Protein AF-A0A7G2LZV4-F1 (afdb_monomer_lite)

Secondary structure (DSSP, 8-state):
-------TT------TTTTTTGGGBSS--HHHHHHHHHHHHHHHHHHHHHHHHHHHHHHHHHHHHHHHHHTPPP-SPTTHHHHHHHHHHHTTS-----PPPPB--------

Sequence (111 aa):
GWDCWYVPQARCVHVGSVSTGMKEWRRMPRYWFDSRRRYFTKNHGRAYAALAVLARLLGGGLHHLRCLLTGRRPEDAPGFYRDLAAHALTARRSAATTKKPPRCPATEDRS

Radius of gyration: 19.4 Å; chains: 1; bounding box: 54×48×40 Å

Structure (mmCIF, N/CA/C/O backbone):
data_AF-A0A7G2LZV4-F1
#
_entry.id   AF-A0A7G2LZV4-F1
#
loop_
_atom_site.group_PDB
_atom_site.id
_atom_site.type_symbol
_atom_site.label_atom_id
_atom_site.label_alt_id
_atom_site.label_comp_id
_atom_site.label_asym_id
_atom_site.label_entity_id
_atom_site.label_seq_id
_atom_site.pdbx_PDB_ins_code
_atom_site.Cartn_x
_atom_site.Cartn_y
_atom_site.Cartn_z
_atom_site.occupancy
_atom_site.B_iso_or_equiv
_atom_site.auth_seq_id
_atom_site.auth_comp_id
_atom_site.auth_asym_id
_atom_site.auth_atom_id
_atom_site.pdbx_PDB_model_num
ATOM 1 N N . GLY A 1 1 ? -28.934 -28.788 -20.669 1.00 76.94 1 GLY A N 1
ATOM 2 C CA . GLY A 1 1 ? -28.686 -27.559 -19.887 1.00 76.94 1 GLY A CA 1
ATOM 3 C C . GLY A 1 1 ? -28.984 -27.849 -18.433 1.00 76.94 1 GLY A C 1
ATOM 4 O O . GLY A 1 1 ? -29.586 -28.881 -18.175 1.00 76.94 1 GLY A O 1
ATOM 5 N N . TRP A 1 2 ? -28.543 -26.997 -17.512 1.00 83.75 2 TRP A N 1
ATOM 6 C CA . TRP A 1 2 ? -28.837 -27.143 -16.083 1.00 83.75 2 TRP A CA 1
ATOM 7 C C . TRP A 1 2 ? -29.785 -26.035 -15.638 1.00 83.75 2 TRP A C 1
ATOM 9 O O . TRP A 1 2 ? -29.612 -24.889 -16.056 1.00 83.75 2 TRP A O 1
ATOM 19 N N . ASP A 1 3 ? -30.745 -26.385 -14.785 1.00 77.12 3 ASP A N 1
ATOM 20 C CA . ASP A 1 3 ? -31.698 -25.436 -14.217 1.00 77.12 3 ASP A CA 1
ATOM 21 C C . ASP A 1 3 ? -31.110 -24.753 -12.975 1.00 77.12 3 ASP A C 1
ATOM 23 O O . ASP A 1 3 ? -30.569 -25.406 -12.080 1.00 77.12 3 ASP A O 1
ATOM 27 N N . CYS A 1 4 ? -31.230 -23.426 -12.914 1.00 85.88 4 CYS A N 1
ATOM 28 C CA . CYS A 1 4 ? -30.839 -22.613 -11.764 1.00 85.88 4 CYS A CA 1
ATOM 29 C C . CYS A 1 4 ? -32.095 -22.120 -11.042 1.00 85.88 4 CYS A C 1
ATOM 31 O O . CYS A 1 4 ? -32.876 -21.352 -11.602 1.00 85.88 4 CYS A O 1
ATOM 33 N N . TRP A 1 5 ? -32.261 -22.520 -9.783 1.00 87.88 5 TRP A N 1
ATOM 34 C CA . TRP A 1 5 ? -33.407 -22.147 -8.955 1.00 87.88 5 TRP A CA 1
ATOM 35 C C . TRP A 1 5 ? -33.000 -21.077 -7.937 1.00 87.88 5 TRP A C 1
ATOM 37 O O . TRP A 1 5 ? -32.040 -21.257 -7.188 1.00 87.88 5 TRP A O 1
ATOM 47 N N . TYR A 1 6 ? -33.728 -19.958 -7.899 1.00 87.88 6 TYR A N 1
ATOM 48 C CA . TYR A 1 6 ? -33.530 -18.892 -6.913 1.00 87.88 6 TYR A CA 1
ATOM 49 C C . TYR A 1 6 ? -34.552 -19.024 -5.780 1.00 87.88 6 TYR A C 1
ATOM 51 O O . TYR A 1 6 ? -35.756 -18.982 -6.023 1.00 87.88 6 TYR A O 1
ATOM 59 N N . VAL A 1 7 ? -34.073 -19.166 -4.540 1.00 92.06 7 VAL A N 1
ATOM 60 C CA . VAL A 1 7 ? -34.922 -19.283 -3.346 1.00 92.06 7 VAL A CA 1
ATOM 61 C C . VAL A 1 7 ? -34.814 -17.995 -2.525 1.00 92.06 7 VAL A C 1
ATOM 63 O O . VAL A 1 7 ? -33.828 -17.808 -1.810 1.00 92.06 7 VAL A O 1
ATOM 66 N N . PRO A 1 8 ? -35.811 -17.098 -2.581 1.00 86.12 8 PRO A N 1
ATOM 67 C CA . PRO A 1 8 ? -35.755 -15.804 -1.909 1.00 86.12 8 PRO A CA 1
ATOM 68 C C . PRO A 1 8 ? -35.827 -15.903 -0.384 1.00 86.12 8 PRO A C 1
ATOM 70 O O . PRO A 1 8 ? -35.650 -14.890 0.274 1.00 86.12 8 PRO A O 1
ATOM 73 N N . GLN A 1 9 ? -36.097 -17.066 0.207 1.00 91.56 9 GLN A N 1
ATOM 74 C CA . GLN A 1 9 ? -36.031 -17.296 1.654 1.00 91.56 9 GLN A CA 1
ATOM 75 C C . GLN A 1 9 ? -34.608 -17.632 2.122 1.00 91.56 9 GLN A C 1
ATOM 77 O O . GLN A 1 9 ? -34.294 -17.457 3.298 1.00 91.56 9 GLN A O 1
ATOM 82 N N . ALA A 1 10 ? -33.725 -18.065 1.216 1.00 87.12 10 ALA A N 1
ATOM 83 C CA . ALA A 1 10 ? -32.328 -18.309 1.537 1.00 87.12 10 ALA A CA 1
ATOM 84 C C . ALA A 1 10 ? -31.611 -16.967 1.761 1.00 87.12 10 ALA A C 1
ATOM 86 O O . ALA A 1 10 ? -31.549 -16.106 0.879 1.00 87.12 10 ALA A O 1
ATOM 87 N N . ARG A 1 11 ? -31.089 -16.763 2.972 1.00 85.88 11 ARG A N 1
ATOM 88 C CA . ARG A 1 11 ? -30.313 -15.577 3.354 1.00 85.88 11 ARG A CA 1
ATOM 89 C C . ARG A 1 11 ? -28.854 -15.986 3.494 1.00 85.88 11 ARG A C 1
ATOM 91 O O . ARG A 1 11 ? -28.527 -16.826 4.324 1.00 85.88 11 ARG A O 1
ATOM 98 N N . CYS A 1 12 ? -27.980 -15.363 2.713 1.00 83.38 12 CYS A N 1
ATOM 99 C CA . CYS A 1 12 ? -26.537 -15.528 2.834 1.00 83.38 12 CYS A CA 1
ATOM 100 C C . CYS A 1 12 ? -25.933 -14.191 3.253 1.00 83.38 12 CYS A C 1
ATOM 102 O O . CYS A 1 12 ? -26.079 -13.196 2.544 1.00 83.38 12 CYS A O 1
ATOM 104 N N . VAL A 1 13 ? -25.245 -14.164 4.393 1.00 86.00 13 VAL A N 1
ATOM 105 C CA . VAL A 1 13 ? -24.472 -12.992 4.812 1.00 86.00 13 VAL A CA 1
ATOM 106 C C . VAL A 1 13 ? -23.037 -13.182 4.348 1.00 86.00 13 VAL A C 1
ATOM 108 O O . VAL A 1 13 ? -22.363 -14.134 4.740 1.00 86.00 13 VAL A O 1
ATOM 111 N N . HIS A 1 14 ? -22.549 -12.265 3.515 1.00 81.50 14 HIS A N 1
ATOM 112 C CA . HIS A 1 14 ? -21.137 -12.240 3.165 1.00 81.50 14 HIS A CA 1
ATOM 113 C C . HIS A 1 14 ? -20.339 -11.613 4.310 1.00 81.50 14 HIS A C 1
ATOM 115 O O . HIS A 1 14 ? -20.176 -10.393 4.386 1.00 81.50 14 HIS A O 1
ATOM 121 N N . VAL A 1 15 ? -19.813 -12.449 5.205 1.00 80.31 15 VAL A N 1
ATOM 122 C CA . VAL A 1 15 ? -18.861 -11.980 6.214 1.00 80.31 15 VAL A CA 1
ATOM 123 C C . VAL A 1 15 ? -17.482 -11.881 5.563 1.00 80.31 15 VAL A C 1
ATOM 125 O O . VAL A 1 15 ? -16.712 -12.840 5.510 1.00 80.31 15 VAL A O 1
ATOM 128 N N . GLY A 1 16 ? -17.174 -10.702 5.022 1.00 74.56 16 GLY A N 1
ATOM 129 C CA . GLY A 1 16 ? -15.889 -10.450 4.374 1.00 74.56 16 GLY A CA 1
ATOM 130 C C . GLY A 1 16 ? -14.709 -10.682 5.324 1.00 74.56 16 GLY A C 1
ATOM 131 O O . GLY A 1 16 ? -14.805 -10.431 6.528 1.00 74.56 16 GLY A O 1
ATOM 132 N N . SER A 1 17 ? -13.572 -11.117 4.775 1.00 72.69 17 SER A N 1
ATOM 133 C CA . SER A 1 17 ? -12.273 -11.165 5.471 1.00 72.69 17 SER A CA 1
ATOM 134 C C . SER A 1 17 ? -12.127 -12.174 6.628 1.00 72.69 17 SER A C 1
ATOM 136 O O . SER A 1 17 ? -11.090 -12.157 7.296 1.00 72.69 17 SER A O 1
ATOM 138 N N . VAL A 1 18 ? -13.100 -13.069 6.855 1.00 76.94 18 VAL A N 1
ATOM 139 C CA . VAL A 1 18 ? -13.051 -14.079 7.938 1.00 76.94 18 VAL A CA 1
ATOM 140 C C . VAL A 1 18 ? -12.004 -15.154 7.656 1.00 76.94 18 VAL A C 1
ATOM 142 O O . VAL A 1 18 ? -11.117 -15.379 8.473 1.00 76.94 18 VAL A O 1
ATOM 145 N N . SER A 1 19 ? -12.025 -15.757 6.466 1.00 73.44 19 SER A N 1
ATOM 146 C CA . SER A 1 19 ? -11.124 -16.869 6.119 1.00 73.44 19 SER A CA 1
ATOM 147 C C . SER A 1 19 ? -9.646 -16.463 6.062 1.00 73.44 19 SER A C 1
ATOM 149 O O . SER A 1 19 ? -8.759 -17.294 6.239 1.00 73.44 19 SER A O 1
ATOM 151 N N . THR A 1 20 ? -9.361 -15.178 5.828 1.00 70.19 20 THR A N 1
ATOM 152 C CA . THR A 1 20 ? -7.996 -14.625 5.810 1.00 70.19 20 THR A CA 1
ATOM 153 C C . THR A 1 20 ? -7.573 -14.035 7.160 1.00 70.19 20 THR A C 1
ATOM 155 O O . THR A 1 20 ? -6.389 -13.742 7.358 1.00 70.19 20 THR A O 1
ATOM 158 N N . GLY A 1 21 ? -8.517 -13.852 8.092 1.00 73.00 21 GLY A N 1
ATOM 159 C CA . GLY A 1 21 ? -8.309 -13.133 9.349 1.00 73.00 21 GLY A CA 1
ATOM 160 C C . GLY A 1 21 ? -7.953 -11.658 9.145 1.00 73.00 21 GLY A C 1
ATOM 161 O O . GLY A 1 21 ? -7.299 -11.069 9.998 1.00 73.00 21 GLY A O 1
ATOM 162 N N . MET A 1 22 ? -8.322 -11.058 8.005 1.00 76.19 22 MET A N 1
ATOM 163 C CA . MET A 1 22 ? -7.923 -9.688 7.640 1.00 76.19 22 MET A CA 1
ATOM 164 C C . MET A 1 22 ? -8.392 -8.640 8.646 1.00 76.19 22 MET A C 1
ATOM 166 O O . MET A 1 22 ? -7.694 -7.657 8.879 1.00 76.19 22 MET A O 1
ATOM 170 N N . LYS A 1 23 ? -9.560 -8.868 9.256 1.00 73.00 23 LYS A N 1
ATOM 171 C CA . LYS A 1 23 ? -10.142 -7.978 10.271 1.00 73.00 23 LYS A CA 1
ATOM 172 C C . LYS A 1 23 ? -9.293 -7.886 11.546 1.00 73.00 23 LYS A C 1
ATOM 174 O O . LYS A 1 23 ? -9.373 -6.894 12.254 1.00 73.00 23 LYS A O 1
ATOM 179 N N . GLU A 1 24 ? -8.457 -8.887 11.809 1.00 75.81 24 GLU A N 1
ATOM 180 C CA . GLU A 1 24 ? -7.607 -8.982 13.004 1.00 75.81 24 GLU A CA 1
ATOM 181 C C . GLU A 1 24 ? -6.210 -8.384 12.812 1.00 75.81 24 GLU A C 1
ATOM 183 O O . GLU A 1 24 ? -5.372 -8.400 13.722 1.00 75.81 24 GLU A O 1
ATOM 188 N N . TRP A 1 25 ? -5.888 -7.922 11.603 1.00 77.06 25 TRP A N 1
ATOM 189 C CA . TRP A 1 25 ? -4.539 -7.469 11.303 1.00 77.06 25 TRP A CA 1
ATOM 190 C C . TRP A 1 25 ? -4.285 -6.098 11.909 1.00 77.06 25 TRP A C 1
ATOM 192 O O . TRP A 1 25 ? -4.791 -5.078 11.452 1.00 77.06 25 TRP A O 1
ATOM 202 N N . ARG A 1 26 ? -3.392 -6.066 12.897 1.00 78.62 26 ARG A N 1
ATOM 203 C CA . ARG A 1 26 ? -2.938 -4.814 13.512 1.00 78.62 26 ARG A CA 1
ATOM 204 C C . ARG A 1 26 ? -1.964 -4.033 12.625 1.00 78.62 26 ARG A C 1
ATOM 206 O O . ARG A 1 26 ? -1.795 -2.834 12.804 1.00 78.62 26 ARG A O 1
ATOM 213 N N . ARG A 1 27 ? -1.287 -4.714 11.697 1.00 84.19 27 ARG A N 1
ATOM 214 C CA . ARG A 1 27 ? -0.287 -4.144 10.783 1.00 84.19 27 ARG A CA 1
ATOM 215 C C . ARG A 1 27 ? -0.388 -4.838 9.434 1.00 84.19 27 ARG A C 1
ATOM 217 O O . ARG A 1 27 ? -0.639 -6.042 9.382 1.00 84.19 27 ARG A O 1
ATOM 224 N N . MET A 1 28 ? -0.165 -4.094 8.356 1.00 86.62 28 MET A N 1
ATOM 225 C CA . MET A 1 28 ? -0.227 -4.652 7.007 1.00 86.62 28 MET A CA 1
ATOM 226 C C . MET A 1 28 ? 0.858 -5.734 6.831 1.00 86.62 28 MET A C 1
ATOM 228 O O . MET A 1 28 ? 2.036 -5.459 7.081 1.00 86.62 28 MET A O 1
ATOM 232 N N . PRO A 1 29 ? 0.508 -6.967 6.425 1.00 86.31 29 PRO A N 1
ATOM 233 C CA . PRO A 1 29 ? 1.485 -8.034 6.269 1.00 86.31 29 PRO A CA 1
ATOM 234 C C . PRO A 1 29 ? 2.436 -7.777 5.097 1.00 86.31 29 PRO A C 1
ATOM 236 O O . PRO A 1 29 ? 2.052 -7.241 4.059 1.00 86.31 29 PRO A O 1
ATOM 239 N N . ARG A 1 30 ? 3.681 -8.252 5.225 1.00 84.69 30 ARG A N 1
ATOM 240 C CA . ARG A 1 30 ? 4.736 -8.050 4.215 1.00 84.69 30 ARG A CA 1
ATOM 241 C C . ARG A 1 30 ? 4.342 -8.537 2.817 1.00 84.69 30 ARG A C 1
ATOM 243 O O . ARG A 1 30 ? 4.596 -7.837 1.841 1.00 84.69 30 ARG A O 1
ATOM 250 N N . TYR A 1 31 ? 3.658 -9.680 2.738 1.00 85.94 31 TYR A N 1
ATOM 251 C CA . TYR A 1 31 ? 3.243 -10.259 1.459 1.00 85.94 31 TYR A CA 1
ATOM 252 C C . TYR A 1 31 ? 2.313 -9.331 0.661 1.00 85.94 31 TYR A C 1
ATOM 254 O O . TYR A 1 31 ? 2.271 -9.424 -0.563 1.00 85.94 31 TYR A O 1
ATOM 262 N N . TRP A 1 32 ? 1.576 -8.434 1.328 1.00 88.75 32 TRP A N 1
ATOM 263 C CA . TRP A 1 32 ? 0.723 -7.454 0.660 1.00 88.75 32 TRP A CA 1
ATOM 264 C C . TRP A 1 32 ? 1.564 -6.429 -0.112 1.00 88.75 32 TRP A C 1
ATOM 266 O O . TRP A 1 32 ? 1.260 -6.089 -1.255 1.00 88.75 32 TRP A O 1
ATOM 276 N N . PHE A 1 33 ? 2.675 -5.974 0.473 1.00 90.81 33 PHE A N 1
ATOM 277 C CA . PHE A 1 33 ? 3.607 -5.077 -0.211 1.00 90.81 33 PHE A CA 1
ATOM 278 C C . PHE A 1 33 ? 4.333 -5.794 -1.359 1.00 90.81 33 PHE A C 1
ATOM 280 O O . PHE A 1 33 ? 4.523 -5.211 -2.431 1.00 90.81 33 PHE A O 1
ATOM 287 N N . ASP A 1 34 ? 4.674 -7.073 -1.174 1.00 89.69 34 ASP A N 1
ATOM 288 C CA . ASP A 1 34 ? 5.280 -7.905 -2.218 1.00 89.69 34 ASP A CA 1
ATOM 289 C C . ASP A 1 34 ? 4.328 -8.119 -3.403 1.00 89.69 34 ASP A C 1
ATOM 291 O O . ASP A 1 34 ? 4.725 -7.927 -4.557 1.00 89.69 34 ASP A O 1
ATOM 295 N N . SER A 1 35 ? 3.062 -8.457 -3.138 1.00 89.44 35 SER A N 1
ATOM 296 C CA . SER A 1 35 ? 2.050 -8.666 -4.179 1.00 89.44 35 SER A CA 1
ATOM 297 C C . SER A 1 35 ? 1.776 -7.378 -4.951 1.00 89.44 35 SER A C 1
ATOM 299 O O . SER A 1 35 ? 1.780 -7.392 -6.185 1.00 89.44 35 SER A O 1
ATOM 301 N N . ARG A 1 36 ? 1.651 -6.243 -4.251 1.00 92.19 36 ARG A N 1
ATOM 302 C CA . ARG A 1 36 ? 1.481 -4.923 -4.866 1.00 92.19 36 ARG A CA 1
ATOM 303 C C . ARG A 1 36 ? 2.665 -4.568 -5.765 1.00 92.19 36 ARG A C 1
ATOM 305 O O . ARG A 1 36 ? 2.468 -4.177 -6.915 1.00 92.19 36 ARG A O 1
ATOM 312 N N . ARG A 1 37 ? 3.901 -4.724 -5.277 1.00 90.62 37 ARG A N 1
ATOM 313 C CA . ARG A 1 37 ? 5.112 -4.461 -6.073 1.00 90.62 37 ARG A CA 1
ATOM 314 C C . ARG A 1 37 ? 5.172 -5.362 -7.303 1.00 90.62 37 ARG A C 1
ATOM 316 O O . ARG A 1 37 ? 5.475 -4.871 -8.392 1.00 90.62 37 ARG A O 1
ATOM 323 N N . ARG A 1 38 ? 4.866 -6.654 -7.147 1.00 90.88 38 ARG A N 1
ATOM 324 C CA . ARG A 1 38 ? 4.813 -7.614 -8.255 1.00 90.88 38 ARG A CA 1
ATOM 325 C C . ARG A 1 38 ? 3.775 -7.207 -9.296 1.00 90.88 38 ARG A C 1
ATOM 327 O O . ARG A 1 38 ? 4.111 -7.219 -10.472 1.00 90.88 38 ARG A O 1
ATOM 334 N N . TYR A 1 39 ? 2.569 -6.812 -8.887 1.00 93.31 39 TYR A N 1
ATOM 335 C CA . TYR A 1 39 ? 1.506 -6.369 -9.795 1.00 93.31 39 TYR A CA 1
ATOM 336 C C . TYR A 1 39 ? 1.952 -5.182 -10.658 1.00 93.31 39 TYR A C 1
ATOM 338 O O . TYR A 1 39 ? 1.954 -5.279 -11.883 1.00 93.31 39 TYR A O 1
ATOM 346 N N . PHE A 1 40 ? 2.412 -4.091 -10.033 1.00 93.62 40 PHE A N 1
ATOM 347 C CA . PHE A 1 40 ? 2.825 -2.897 -10.780 1.00 93.62 40 PHE A CA 1
ATOM 348 C C . PHE A 1 40 ? 4.052 -3.149 -11.651 1.00 93.62 40 PHE A C 1
ATOM 350 O O . PHE A 1 40 ? 4.121 -2.653 -12.769 1.00 93.62 40 PHE A O 1
ATOM 357 N N . THR A 1 41 ? 4.993 -3.967 -11.174 1.00 92.88 41 THR A N 1
ATOM 358 C CA . THR A 1 41 ? 6.182 -4.315 -11.959 1.00 92.88 41 THR A CA 1
ATOM 359 C C . THR A 1 41 ? 5.823 -5.186 -13.159 1.00 92.88 41 THR A C 1
ATOM 361 O O . THR A 1 41 ? 6.349 -4.957 -14.242 1.00 92.88 41 THR A O 1
ATOM 364 N N . LYS A 1 42 ? 4.933 -6.171 -12.977 1.00 92.00 42 LYS A N 1
ATOM 365 C CA . LYS A 1 42 ? 4.510 -7.098 -14.033 1.00 92.00 42 LYS A CA 1
ATOM 366 C C . LYS A 1 42 ? 3.698 -6.394 -15.122 1.00 92.00 42 LYS A C 1
ATOM 368 O O . LYS A 1 42 ? 3.912 -6.684 -16.288 1.00 92.00 42 LYS A O 1
ATOM 373 N N . ASN A 1 43 ? 2.787 -5.495 -14.746 1.00 94.38 43 ASN A N 1
ATOM 374 C CA . ASN A 1 43 ? 1.847 -4.885 -15.692 1.00 94.38 43 ASN A CA 1
ATOM 375 C C . ASN A 1 43 ? 2.341 -3.558 -16.286 1.00 94.38 43 ASN A C 1
ATOM 377 O O . ASN A 1 43 ? 1.966 -3.222 -17.402 1.00 94.38 43 ASN A O 1
ATOM 381 N N . HIS A 1 44 ? 3.169 -2.800 -15.557 1.00 92.25 44 HIS A N 1
ATOM 382 C CA . HIS A 1 44 ? 3.562 -1.437 -15.947 1.00 92.25 44 HIS A CA 1
ATOM 383 C C . HIS A 1 44 ? 5.074 -1.172 -15.853 1.00 92.25 44 HIS A C 1
ATOM 385 O O . HIS A 1 44 ? 5.538 -0.063 -16.112 1.00 92.25 44 HIS A O 1
ATOM 391 N N . GLY A 1 45 ? 5.870 -2.173 -15.473 1.00 92.19 45 GLY A N 1
ATOM 392 C CA . GLY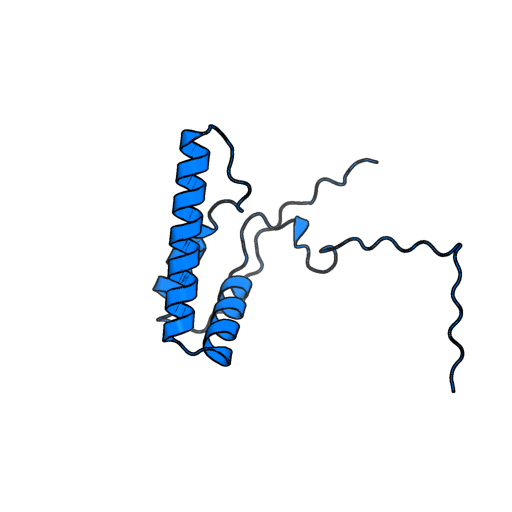 A 1 45 ? 7.316 -2.042 -15.347 1.00 92.19 45 GLY A CA 1
ATOM 393 C C . GLY A 1 45 ? 7.792 -1.422 -14.028 1.00 92.19 45 GLY A C 1
ATOM 394 O O . GLY A 1 45 ? 7.034 -0.995 -13.154 1.00 92.19 45 GLY A O 1
ATOM 395 N N . ARG A 1 46 ? 9.118 -1.410 -13.858 1.00 90.19 46 ARG A N 1
ATOM 396 C CA . ARG A 1 46 ? 9.782 -1.051 -12.591 1.00 90.19 46 ARG A CA 1
ATOM 397 C C . ARG A 1 46 ? 9.695 0.442 -12.272 1.00 90.19 46 ARG A C 1
ATOM 399 O O . ARG A 1 46 ? 9.508 0.794 -11.110 1.00 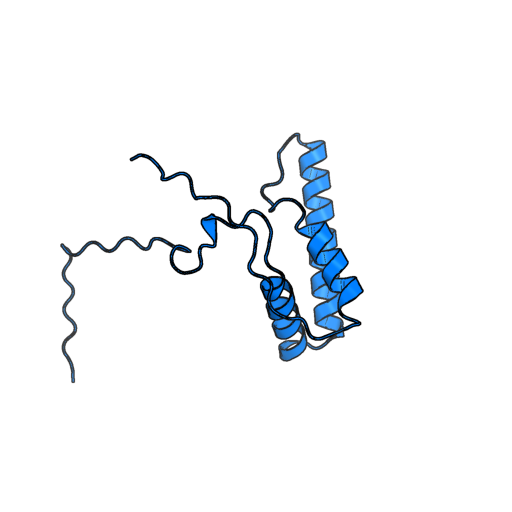90.19 46 ARG A O 1
ATOM 406 N N . ALA A 1 47 ? 9.821 1.299 -13.287 1.00 92.38 47 ALA A N 1
ATOM 407 C CA . ALA A 1 47 ? 9.721 2.750 -13.125 1.00 92.38 47 ALA A CA 1
ATOM 408 C C . ALA A 1 47 ? 8.319 3.148 -12.643 1.00 92.38 47 ALA A C 1
ATOM 410 O O . ALA A 1 47 ? 8.181 3.875 -11.661 1.00 92.38 47 ALA A O 1
ATOM 411 N N . TYR A 1 48 ? 7.282 2.569 -13.253 1.00 93.56 48 TYR A N 1
ATOM 412 C CA . TYR A 1 48 ? 5.902 2.783 -12.831 1.00 93.56 48 TYR A CA 1
ATOM 413 C C . TYR A 1 48 ? 5.659 2.288 -11.404 1.00 93.56 48 TYR A C 1
ATOM 415 O O . TYR A 1 48 ? 5.048 2.987 -10.600 1.00 93.56 48 TYR A O 1
ATOM 423 N N . ALA A 1 49 ? 6.179 1.110 -11.045 1.00 92.31 49 ALA A N 1
ATOM 424 C CA . ALA A 1 49 ? 6.070 0.608 -9.678 1.00 92.31 49 ALA A CA 1
ATOM 425 C C . ALA A 1 49 ? 6.697 1.565 -8.646 1.00 92.31 49 ALA A C 1
ATOM 427 O O . ALA A 1 49 ? 6.125 1.752 -7.572 1.00 92.31 49 ALA A O 1
ATOM 428 N N . ALA A 1 50 ? 7.832 2.196 -8.971 1.00 91.44 50 ALA A N 1
ATOM 429 C CA . ALA A 1 50 ? 8.459 3.199 -8.112 1.00 91.44 50 ALA A CA 1
ATOM 430 C C . ALA A 1 50 ? 7.597 4.467 -7.989 1.00 91.44 50 ALA A C 1
ATOM 432 O O . ALA A 1 50 ? 7.311 4.901 -6.872 1.00 91.44 50 ALA A O 1
ATOM 433 N N . LEU A 1 51 ? 7.101 5.005 -9.108 1.00 94.50 51 LEU A N 1
ATOM 434 C CA . LEU A 1 51 ? 6.194 6.159 -9.108 1.00 94.50 51 LEU A CA 1
ATOM 435 C C . LEU A 1 51 ? 4.907 5.878 -8.322 1.00 94.50 51 LEU A C 1
ATOM 437 O O . LEU A 1 51 ? 4.477 6.706 -7.528 1.00 94.50 51 LEU A O 1
ATOM 441 N N . ALA A 1 52 ? 4.333 4.682 -8.456 1.00 94.44 52 ALA A N 1
ATOM 442 C CA . ALA A 1 52 ? 3.140 4.271 -7.722 1.00 94.44 52 ALA A CA 1
ATOM 443 C C . ALA A 1 52 ? 3.370 4.156 -6.205 1.00 94.44 52 ALA A C 1
ATOM 445 O O . ALA A 1 52 ? 2.419 4.253 -5.425 1.00 94.44 52 ALA A O 1
ATOM 446 N N . VAL A 1 53 ? 4.602 3.891 -5.759 1.00 93.50 53 VAL A N 1
ATOM 447 C CA . VAL A 1 53 ? 4.971 3.956 -4.336 1.00 93.50 53 VAL A CA 1
ATOM 448 C C . VAL A 1 53 ? 5.124 5.409 -3.898 1.00 93.50 53 VAL A C 1
ATOM 450 O O . VAL A 1 53 ? 4.542 5.784 -2.883 1.00 93.50 53 VAL A O 1
ATOM 453 N N . LEU A 1 54 ? 5.834 6.233 -4.674 1.00 93.75 54 LEU A N 1
ATOM 454 C CA . LEU A 1 54 ? 6.023 7.655 -4.376 1.00 93.75 54 LEU A CA 1
ATOM 455 C C . LEU A 1 54 ? 4.687 8.394 -4.280 1.00 93.75 54 LEU A C 1
ATOM 457 O O . LEU A 1 54 ? 4.420 9.041 -3.273 1.00 93.75 54 LEU A O 1
ATOM 461 N N . ALA A 1 55 ? 3.801 8.214 -5.259 1.00 95.31 55 ALA A N 1
ATOM 462 C CA . ALA A 1 55 ? 2.464 8.797 -5.254 1.00 95.31 55 ALA A CA 1
ATOM 463 C C . ALA A 1 55 ? 1.656 8.376 -4.016 1.00 95.31 55 ALA A C 1
ATOM 465 O O . ALA A 1 55 ? 0.962 9.196 -3.418 1.00 95.31 55 ALA A O 1
ATOM 466 N N . ARG A 1 56 ? 1.782 7.113 -3.578 1.00 93.50 56 ARG A N 1
ATOM 467 C CA . ARG A 1 56 ? 1.092 6.626 -2.375 1.00 93.50 56 ARG A CA 1
ATOM 468 C C . ARG A 1 56 ? 1.648 7.253 -1.096 1.00 93.50 56 ARG A C 1
ATOM 470 O O . ARG A 1 56 ? 0.863 7.573 -0.209 1.00 93.50 56 ARG A O 1
ATOM 477 N N . LEU A 1 57 ? 2.965 7.426 -0.999 1.00 93.56 57 LEU A N 1
ATOM 478 C CA . LEU A 1 57 ? 3.606 8.085 0.142 1.00 93.56 57 LEU A CA 1
ATOM 479 C C . LEU A 1 57 ? 3.252 9.575 0.201 1.00 93.56 57 LEU A C 1
ATOM 481 O O . LEU A 1 57 ? 2.904 10.066 1.269 1.00 93.56 57 LEU A O 1
ATOM 485 N N . LEU A 1 58 ? 3.278 10.271 -0.937 1.00 94.38 58 LEU A N 1
ATOM 486 C CA . LEU A 1 58 ? 2.941 11.694 -1.023 1.00 94.38 58 LEU A CA 1
ATOM 487 C C . LEU A 1 58 ? 1.463 11.949 -0.717 1.00 94.38 58 LEU A C 1
ATOM 489 O O . LEU A 1 58 ? 1.152 12.794 0.118 1.00 94.38 58 LEU A O 1
ATOM 493 N N . GLY A 1 59 ? 0.552 11.186 -1.329 1.00 93.19 59 GLY A N 1
ATOM 494 C CA . GLY A 1 59 ? -0.885 11.311 -1.069 1.00 93.19 59 GLY A CA 1
ATOM 495 C C . GLY A 1 59 ? -1.244 11.001 0.386 1.00 93.19 59 GLY A C 1
ATOM 496 O O . GLY A 1 59 ? -2.036 11.716 0.995 1.00 93.19 59 GLY A O 1
ATOM 497 N N . GLY A 1 60 ? -0.603 9.985 0.970 1.00 90.75 60 GLY A N 1
ATOM 498 C CA . GLY A 1 60 ? -0.740 9.668 2.388 1.00 90.75 60 GLY A CA 1
ATOM 499 C C . GLY A 1 60 ? -0.191 10.754 3.304 1.00 90.75 60 GLY A C 1
ATOM 500 O O . GLY A 1 60 ? -0.861 11.152 4.250 1.00 90.75 60 GLY A O 1
ATOM 501 N N . GLY A 1 61 ? 0.997 11.282 3.003 1.00 89.81 61 GLY A N 1
ATOM 502 C CA . GLY A 1 61 ? 1.596 12.396 3.739 1.00 89.81 61 GLY A CA 1
ATOM 503 C C . GLY A 1 61 ? 0.719 13.647 3.711 1.00 89.81 61 GLY A C 1
ATOM 504 O O . GLY A 1 61 ? 0.478 14.247 4.755 1.00 89.81 61 GLY A O 1
ATOM 505 N N . LEU A 1 62 ? 0.160 13.986 2.546 1.00 92.62 62 LEU A N 1
ATOM 506 C CA . LEU A 1 62 ? -0.780 15.096 2.401 1.00 92.62 62 LEU A CA 1
ATOM 507 C C . LEU A 1 62 ? -2.075 14.856 3.190 1.00 92.62 62 LEU A C 1
ATOM 509 O O . LEU A 1 62 ? -2.568 15.762 3.858 1.00 92.62 62 LEU A O 1
ATOM 513 N N . HIS A 1 63 ? -2.616 13.635 3.160 1.00 90.12 63 HIS A N 1
ATOM 514 C CA . HIS A 1 63 ? -3.791 13.281 3.953 1.00 90.12 63 HIS A CA 1
ATOM 515 C C . HIS A 1 63 ? -3.512 13.360 5.457 1.00 90.12 63 HIS A C 1
ATOM 517 O O . HIS A 1 63 ? -4.318 13.918 6.194 1.00 90.12 63 HIS A O 1
ATOM 523 N N . HIS A 1 64 ? -2.363 12.856 5.909 1.00 87.00 64 HIS A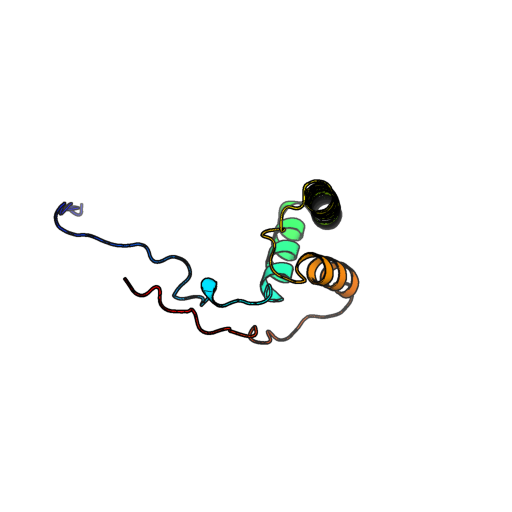 N 1
ATOM 524 C CA . HIS A 1 64 ? -1.930 12.953 7.300 1.00 87.00 64 HIS A CA 1
ATOM 525 C C . HIS A 1 64 ? -1.755 14.404 7.739 1.00 87.00 64 HIS A C 1
ATOM 527 O O . HIS A 1 64 ? -2.226 14.762 8.815 1.00 87.00 64 HIS A O 1
ATOM 533 N N . LEU A 1 65 ? -1.141 15.240 6.899 1.00 89.00 65 LEU A N 1
ATOM 534 C CA . LEU A 1 65 ? -1.024 16.673 7.143 1.00 89.00 65 LEU A CA 1
ATOM 535 C C . LEU A 1 65 ? -2.409 17.314 7.268 1.00 89.00 65 LEU A C 1
ATOM 537 O O . LEU A 1 65 ? -2.679 18.021 8.232 1.00 89.00 65 LEU A O 1
ATOM 541 N N . ARG A 1 66 ? -3.329 17.004 6.350 1.00 92.12 66 ARG A N 1
ATOM 542 C CA . ARG A 1 66 ? -4.714 17.486 6.411 1.00 92.12 66 ARG A CA 1
ATOM 543 C C . ARG A 1 66 ? -5.423 17.029 7.687 1.00 92.12 66 ARG A C 1
ATOM 545 O O . ARG A 1 66 ? -6.124 17.822 8.306 1.00 92.12 66 ARG A O 1
ATOM 552 N N . CYS A 1 67 ? -5.259 15.774 8.094 1.00 90.62 67 CYS A N 1
ATOM 553 C CA . CYS A 1 67 ? -5.841 15.239 9.325 1.00 90.62 67 CYS A CA 1
ATOM 554 C C . CYS A 1 67 ? -5.263 15.919 10.572 1.00 90.62 67 CYS A C 1
ATOM 556 O O . CYS A 1 67 ? -6.030 16.288 11.456 1.00 90.62 67 CYS A O 1
ATOM 558 N N . LEU A 1 68 ? -3.951 16.177 10.598 1.00 88.06 68 LEU A N 1
ATOM 559 C CA . LEU A 1 68 ? -3.289 16.935 11.661 1.00 88.06 68 LEU A CA 1
ATOM 560 C C . LEU A 1 68 ? -3.865 18.355 11.774 1.00 88.06 68 LEU A C 1
ATOM 562 O O . LEU A 1 68 ? -4.210 18.788 12.867 1.00 88.06 68 LEU A O 1
ATOM 566 N N . LEU A 1 69 ? -4.029 19.046 10.642 1.00 91.94 69 LEU A N 1
ATOM 567 C CA . LEU A 1 69 ? -4.575 20.407 10.589 1.00 91.94 69 LEU A CA 1
ATOM 568 C C . LEU A 1 69 ? -6.068 20.478 10.943 1.00 91.94 69 LEU A C 1
ATOM 570 O O . LEU A 1 69 ? -6.531 21.487 11.460 1.00 91.94 69 LEU A O 1
ATOM 574 N N . THR A 1 70 ? -6.833 19.420 10.664 1.00 91.00 70 THR A N 1
ATOM 575 C CA . THR A 1 70 ? -8.288 19.366 10.907 1.00 91.00 70 THR A CA 1
ATOM 576 C C . THR A 1 70 ? -8.669 18.646 12.202 1.00 91.00 70 THR A C 1
ATOM 578 O O . THR A 1 70 ? -9.855 18.467 12.471 1.00 91.00 70 THR A O 1
ATOM 581 N N . GLY A 1 71 ? -7.689 18.190 12.992 1.00 85.25 71 GLY A N 1
ATOM 582 C CA . GLY A 1 71 ? -7.911 17.430 14.227 1.00 85.25 71 GLY A CA 1
ATOM 583 C C . GLY A 1 71 ? -8.540 16.045 14.022 1.00 85.25 71 GLY A C 1
ATOM 584 O O . GLY A 1 71 ? -8.972 15.411 14.985 1.00 85.25 71 GLY A O 1
ATOM 585 N N . ARG A 1 72 ? -8.614 15.553 12.779 1.00 83.06 72 ARG A N 1
ATOM 586 C CA . ARG A 1 72 ? -9.180 14.234 12.467 1.00 83.06 72 ARG A CA 1
ATOM 587 C C . ARG A 1 72 ? -8.132 13.145 12.657 1.00 83.06 72 ARG A C 1
ATOM 589 O O . ARG A 1 72 ? -6.953 13.335 12.366 1.00 83.06 72 ARG A O 1
ATOM 596 N N . ARG A 1 73 ? -8.562 11.967 13.111 1.00 79.50 73 ARG A N 1
ATOM 597 C CA . ARG A 1 73 ? -7.684 10.795 13.186 1.00 79.50 73 ARG A CA 1
ATOM 598 C C . ARG A 1 73 ? -7.591 10.132 11.805 1.00 79.50 73 ARG A C 1
ATOM 600 O O . ARG A 1 73 ? -8.632 9.895 11.199 1.00 79.50 73 ARG A O 1
ATOM 607 N N . PRO A 1 74 ? -6.383 9.841 11.296 1.00 78.62 74 PRO A N 1
ATOM 608 C CA . PRO A 1 74 ? -6.212 9.031 10.094 1.00 78.62 74 PRO A CA 1
ATOM 609 C C . PRO A 1 74 ? -6.789 7.625 10.311 1.00 78.62 74 PRO A C 1
ATOM 611 O O . PRO A 1 74 ? -6.503 7.004 11.332 1.00 78.62 74 PRO A O 1
ATOM 614 N N . GLU A 1 75 ? -7.563 7.121 9.349 1.00 77.12 75 GLU A N 1
ATOM 615 C CA . GLU A 1 75 ? -8.116 5.751 9.362 1.00 77.12 75 GLU A CA 1
ATOM 616 C C . GLU A 1 75 ? -7.097 4.691 8.906 1.00 77.12 75 GLU A C 1
ATOM 618 O O . GLU A 1 75 ? -7.363 3.490 8.941 1.00 77.12 75 GLU A O 1
ATOM 623 N N . ASP A 1 76 ? -5.916 5.125 8.464 1.00 76.75 76 ASP A N 1
ATOM 624 C CA . ASP A 1 76 ? -4.870 4.240 7.971 1.00 76.75 76 ASP A CA 1
ATOM 625 C C . ASP A 1 76 ? -4.327 3.317 9.075 1.00 76.75 76 ASP A C 1
ATOM 627 O O . ASP A 1 76 ? -4.129 3.715 10.226 1.00 76.75 76 ASP A O 1
ATOM 631 N N . ALA A 1 77 ? -4.016 2.071 8.697 1.00 74.38 77 ALA A N 1
ATOM 632 C CA . ALA A 1 77 ? -3.437 1.094 9.613 1.00 74.38 77 ALA A CA 1
ATOM 633 C C . ALA A 1 77 ? -2.148 1.640 10.267 1.00 74.38 77 ALA A C 1
ATOM 635 O O . ALA A 1 77 ? -1.301 2.236 9.584 1.00 74.38 77 ALA A O 1
ATOM 636 N N . PRO A 1 78 ? -1.944 1.415 11.577 1.00 76.44 78 PRO A N 1
ATOM 637 C CA . PRO A 1 78 ? -0.828 2.007 12.297 1.00 76.44 78 PRO A CA 1
ATOM 638 C C . PRO A 1 78 ? 0.509 1.553 11.700 1.00 76.44 78 PRO A C 1
ATOM 640 O O . PRO A 1 78 ? 0.786 0.363 11.552 1.00 76.44 78 PRO A O 1
ATOM 643 N N . GLY A 1 79 ? 1.354 2.525 11.347 1.00 81.38 79 GLY A N 1
ATOM 644 C CA . GLY A 1 79 ? 2.676 2.277 10.767 1.00 81.38 79 GLY A CA 1
ATOM 645 C C . GLY A 1 79 ? 2.693 1.950 9.268 1.00 81.38 79 GLY A C 1
ATOM 646 O O . GLY A 1 79 ? 3.784 1.759 8.734 1.00 81.38 79 GLY A O 1
ATOM 647 N N . PHE A 1 80 ? 1.547 1.959 8.571 1.00 87.38 80 PHE A N 1
ATOM 648 C CA . PHE A 1 80 ? 1.446 1.583 7.152 1.00 87.38 80 PHE A CA 1
ATOM 649 C C . PHE A 1 80 ? 2.455 2.306 6.247 1.00 87.38 80 PHE A C 1
ATOM 651 O O . PHE A 1 80 ? 3.169 1.665 5.479 1.00 87.38 80 PHE A O 1
ATOM 658 N N . TYR A 1 81 ? 2.561 3.634 6.347 1.00 89.69 81 TYR A N 1
ATOM 659 C CA . TYR A 1 81 ? 3.470 4.409 5.492 1.00 89.69 81 TYR A CA 1
ATOM 660 C C . TYR A 1 81 ? 4.947 4.178 5.826 1.00 89.69 81 TYR A C 1
ATOM 662 O O . TYR A 1 81 ? 5.778 4.142 4.919 1.00 89.69 81 TYR A O 1
ATOM 670 N N . ARG A 1 82 ? 5.276 3.956 7.108 1.00 87.12 82 ARG A N 1
ATOM 671 C CA . ARG A 1 82 ? 6.637 3.581 7.526 1.00 87.12 82 ARG A CA 1
ATOM 672 C C . ARG A 1 82 ? 7.019 2.224 6.944 1.00 87.12 82 ARG A C 1
ATOM 674 O O . ARG A 1 82 ? 8.131 2.077 6.449 1.00 87.12 82 ARG A O 1
ATOM 681 N N . ASP A 1 83 ? 6.092 1.271 6.951 1.00 90.06 83 ASP A N 1
ATOM 682 C CA . ASP A 1 83 ? 6.298 -0.057 6.367 1.00 90.06 83 ASP A CA 1
ATOM 683 C C . ASP A 1 83 ? 6.418 -0.018 4.857 1.00 90.06 83 ASP A C 1
ATOM 685 O O . ASP A 1 83 ? 7.287 -0.680 4.297 1.00 90.06 83 ASP A O 1
ATOM 689 N N . LEU A 1 84 ? 5.584 0.787 4.199 1.00 90.50 84 LEU A N 1
ATOM 690 C CA . LEU A 1 84 ? 5.643 0.983 2.759 1.00 90.50 84 LEU A CA 1
ATOM 691 C C . LEU A 1 84 ? 6.992 1.585 2.341 1.00 90.50 84 LEU A C 1
ATOM 693 O O . LEU A 1 84 ? 7.610 1.097 1.396 1.00 90.50 84 LEU A O 1
ATOM 697 N N . ALA A 1 85 ? 7.467 2.609 3.057 1.00 89.56 85 ALA A N 1
ATOM 698 C CA . ALA A 1 85 ? 8.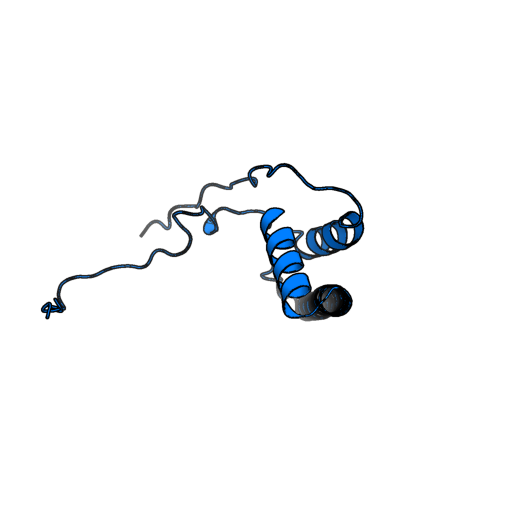767 3.227 2.807 1.00 89.56 85 ALA A CA 1
ATOM 699 C C . ALA A 1 85 ? 9.923 2.254 3.090 1.00 89.56 85 ALA A C 1
ATOM 701 O O . ALA A 1 85 ? 10.808 2.090 2.251 1.00 89.56 85 ALA A O 1
ATOM 702 N N . ALA A 1 86 ? 9.889 1.551 4.228 1.00 89.38 86 ALA A N 1
ATOM 703 C CA . ALA A 1 86 ? 10.889 0.542 4.568 1.00 89.38 86 ALA A CA 1
ATOM 704 C C . ALA A 1 86 ? 10.933 -0.577 3.517 1.00 89.38 86 ALA A C 1
ATOM 706 O O . ALA A 1 86 ? 12.006 -0.903 3.018 1.00 89.38 86 ALA A O 1
ATOM 707 N N . HIS A 1 87 ? 9.779 -1.110 3.102 1.00 90.00 87 HIS A N 1
ATOM 708 C CA . HIS A 1 87 ? 9.688 -2.135 2.059 1.00 90.00 87 HIS A CA 1
ATOM 709 C C . HIS A 1 87 ? 10.263 -1.648 0.728 1.00 90.00 87 HIS A C 1
ATOM 711 O O . HIS A 1 87 ? 11.068 -2.353 0.120 1.00 90.00 87 HIS A O 1
ATOM 717 N N . ALA A 1 88 ? 9.928 -0.425 0.311 1.00 86.12 88 ALA A N 1
ATOM 718 C CA . ALA A 1 88 ? 10.444 0.166 -0.920 1.00 86.12 88 ALA A CA 1
ATOM 719 C C . ALA A 1 88 ? 11.977 0.311 -0.910 1.00 86.12 88 ALA A C 1
ATOM 721 O O . ALA A 1 88 ? 12.625 0.045 -1.925 1.00 86.12 88 ALA A O 1
ATOM 722 N N . LEU A 1 89 ? 12.563 0.673 0.237 1.00 83.81 89 LEU A N 1
ATOM 723 C CA . LEU A 1 89 ? 14.012 0.813 0.420 1.00 83.81 89 LEU A CA 1
ATOM 724 C C . LEU A 1 89 ? 14.728 -0.545 0.532 1.00 83.81 89 LEU A C 1
ATOM 726 O O . LEU A 1 89 ? 15.819 -0.720 -0.020 1.00 83.81 89 LEU A O 1
ATOM 730 N N . THR A 1 90 ? 14.113 -1.518 1.214 1.00 76.12 90 THR A N 1
ATOM 731 C CA . THR A 1 90 ? 14.655 -2.872 1.418 1.00 76.12 90 THR A CA 1
ATOM 732 C C . THR A 1 90 ? 14.512 -3.759 0.180 1.00 76.12 90 THR A C 1
ATOM 734 O O . THR A 1 90 ? 15.302 -4.683 0.015 1.00 76.12 90 THR A O 1
ATOM 737 N N . ALA A 1 91 ? 13.599 -3.462 -0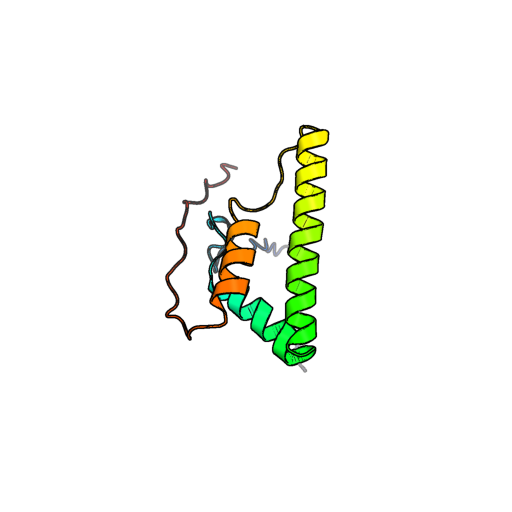.753 1.00 60.25 91 ALA A N 1
ATOM 738 C CA . ALA A 1 91 ? 13.341 -4.254 -1.966 1.00 60.25 91 ALA A CA 1
ATOM 739 C C . ALA A 1 91 ? 14.538 -4.411 -2.936 1.00 60.25 91 ALA A C 1
ATOM 741 O O . ALA A 1 91 ? 14.413 -5.085 -3.963 1.00 60.25 91 ALA A O 1
ATOM 742 N N . ARG A 1 92 ? 15.698 -3.815 -2.623 1.00 56.25 92 ARG A N 1
ATOM 743 C CA . ARG A 1 92 ? 16.987 -4.116 -3.264 1.00 56.25 92 ARG A CA 1
ATOM 744 C C . ARG A 1 92 ? 17.626 -5.424 -2.777 1.00 56.25 92 ARG A C 1
ATOM 746 O O . ARG A 1 92 ? 18.524 -5.917 -3.448 1.00 56.25 92 ARG A O 1
ATOM 753 N N . ARG A 1 93 ? 17.178 -6.008 -1.659 1.00 56.94 93 ARG A N 1
ATOM 754 C CA . ARG A 1 93 ? 17.734 -7.245 -1.098 1.00 56.94 93 ARG A CA 1
ATOM 755 C C . ARG A 1 93 ? 16.638 -8.215 -0.643 1.00 56.94 93 ARG A C 1
ATOM 757 O O . ARG A 1 93 ? 15.949 -7.996 0.348 1.00 56.94 93 ARG A O 1
ATOM 764 N N . SER A 1 94 ? 16.588 -9.318 -1.383 1.00 50.06 94 SER A N 1
ATOM 765 C CA . SER A 1 94 ? 16.176 -10.655 -0.954 1.00 50.06 94 SER A CA 1
ATOM 766 C C . SER A 1 94 ? 14.689 -11.011 -0.935 1.00 50.06 94 SER A C 1
ATOM 768 O O . SER A 1 94 ? 13.847 -10.379 -0.292 1.00 50.06 94 SER A O 1
ATOM 770 N N . ALA A 1 95 ? 14.435 -12.136 -1.613 1.00 56.81 95 ALA A N 1
ATOM 771 C CA . ALA A 1 95 ? 13.369 -13.083 -1.332 1.00 56.81 95 ALA A CA 1
ATOM 772 C C . ALA A 1 95 ? 13.244 -13.301 0.184 1.00 56.81 95 ALA A C 1
ATOM 774 O O . ALA A 1 95 ? 14.253 -13.427 0.879 1.00 56.81 95 ALA A O 1
ATOM 775 N N . ALA A 1 96 ? 12.017 -13.303 0.701 1.00 56.09 96 ALA A N 1
ATOM 776 C CA . ALA A 1 96 ? 11.773 -13.424 2.129 1.00 56.09 96 ALA A CA 1
ATOM 777 C C . ALA A 1 96 ? 10.709 -14.476 2.425 1.00 56.09 96 ALA A C 1
ATOM 779 O O . ALA A 1 96 ? 9.620 -14.469 1.855 1.00 56.09 96 ALA A O 1
ATOM 780 N N . THR A 1 97 ? 11.047 -15.329 3.384 1.00 57.91 97 THR A N 1
ATOM 781 C CA . THR A 1 97 ? 10.163 -16.226 4.118 1.00 57.91 97 THR A CA 1
ATOM 782 C C . THR A 1 97 ? 8.981 -15.454 4.712 1.00 57.91 97 THR A C 1
ATOM 784 O O . THR A 1 97 ? 9.153 -14.447 5.408 1.00 57.91 97 THR A O 1
ATOM 787 N N . THR A 1 98 ? 7.767 -15.928 4.442 1.00 57.00 98 THR A N 1
ATOM 788 C CA . THR A 1 98 ? 6.504 -15.343 4.905 1.00 57.00 98 THR A CA 1
ATOM 789 C C . THR A 1 98 ? 6.362 -15.493 6.423 1.00 57.00 98 THR A C 1
ATOM 791 O O . THR A 1 98 ? 5.967 -16.545 6.916 1.00 57.00 98 THR A O 1
ATOM 794 N N . LYS A 1 99 ? 6.660 -14.443 7.199 1.00 61.81 99 LYS A N 1
ATOM 795 C CA . LYS A 1 99 ? 6.331 -14.414 8.635 1.00 61.81 99 LYS A CA 1
ATOM 796 C C . LYS A 1 99 ? 4.839 -14.097 8.808 1.00 61.81 99 LYS A C 1
ATOM 798 O O . LYS A 1 99 ? 4.352 -13.112 8.251 1.00 61.81 99 LYS A O 1
ATOM 803 N N . LYS A 1 100 ? 4.115 -14.926 9.570 1.00 63.03 100 LYS A N 1
ATOM 804 C CA . LYS A 1 100 ? 2.683 -14.743 9.878 1.00 63.03 100 LYS A CA 1
ATOM 805 C C . LYS A 1 100 ? 2.469 -13.386 10.580 1.00 63.03 100 LYS A C 1
ATOM 807 O O . LYS A 1 100 ? 3.223 -13.088 11.510 1.00 63.03 100 LYS A O 1
ATOM 812 N N . PRO A 1 101 ? 1.507 -12.547 10.144 1.00 65.38 101 PRO A N 1
ATOM 813 C CA . PRO A 1 101 ? 1.281 -11.244 10.764 1.00 65.38 101 PRO A CA 1
ATOM 814 C C . PRO A 1 101 ? 0.806 -11.389 12.217 1.00 65.38 101 PRO A C 1
ATOM 816 O O . PRO A 1 101 ? 0.118 -12.367 12.531 1.00 65.38 101 PRO A O 1
ATOM 819 N N . PRO A 1 102 ? 1.139 -10.425 13.096 1.00 68.62 102 PRO A N 1
ATOM 820 C CA . PRO A 1 102 ? 0.573 -10.376 14.437 1.00 68.62 102 PRO A CA 1
ATOM 821 C C . PRO A 1 102 ? -0.948 -10.192 14.338 1.00 68.62 102 PRO A C 1
ATOM 823 O O . PRO A 1 102 ? -1.424 -9.287 13.648 1.00 68.62 102 PRO A O 1
ATOM 826 N N . ARG A 1 103 ? -1.694 -11.072 15.009 1.00 66.19 103 ARG A N 1
ATOM 827 C CA . ARG A 1 103 ? -3.160 -11.041 15.081 1.00 66.19 103 ARG A CA 1
ATOM 828 C C . ARG A 1 103 ? -3.590 -10.368 16.379 1.00 66.19 103 ARG A C 1
ATOM 830 O O . ARG A 1 103 ? -2.954 -10.579 17.410 1.00 66.19 103 ARG A O 1
ATOM 837 N N . CYS A 1 104 ? -4.648 -9.573 16.322 1.00 58.88 104 CYS A N 1
ATOM 838 C CA . CYS A 1 104 ? -5.400 -9.143 17.493 1.00 58.88 104 CYS A CA 1
ATOM 839 C C . CYS A 1 104 ? -6.765 -9.833 17.414 1.00 58.88 104 CYS A C 1
ATOM 841 O O . CYS A 1 104 ? -7.374 -9.724 16.352 1.00 58.88 104 CYS A O 1
ATOM 843 N N . PRO A 1 105 ? -7.231 -10.547 18.454 1.00 59.19 105 PRO A N 1
ATOM 844 C CA . PRO A 1 105 ? -8.527 -11.215 18.394 1.00 59.19 105 PRO A CA 1
ATOM 845 C C . PRO A 1 105 ? -9.596 -10.189 18.022 1.00 59.19 105 PRO A C 1
ATOM 847 O O . PRO A 1 105 ? -9.642 -9.108 18.617 1.00 59.19 105 PRO A O 1
ATOM 850 N N . ALA A 1 106 ? -10.392 -10.496 16.997 1.00 56.91 106 ALA A N 1
ATOM 851 C CA . ALA A 1 106 ? -11.538 -9.670 16.666 1.00 56.91 106 ALA A CA 1
ATOM 852 C C . ALA A 1 106 ? -12.458 -9.669 17.890 1.00 56.91 106 ALA A C 1
ATOM 854 O O . ALA A 1 106 ? -12.893 -10.729 18.335 1.00 56.91 106 ALA A O 1
ATOM 855 N N . THR A 1 107 ? -12.722 -8.496 18.464 1.00 54.97 107 THR A N 1
ATOM 856 C CA . THR A 1 107 ? -13.837 -8.338 19.393 1.00 54.97 107 THR A CA 1
ATOM 857 C C . THR A 1 107 ? -15.079 -8.746 18.616 1.00 54.97 107 THR A C 1
ATOM 859 O O . THR A 1 107 ? -15.443 -8.077 17.648 1.00 54.97 107 THR A O 1
ATOM 862 N N . GLU A 1 108 ? -15.654 -9.893 18.970 1.00 56.12 108 GLU A N 1
ATOM 863 C CA . GLU A 1 108 ? -16.957 -10.306 18.470 1.00 56.12 108 GLU A CA 1
ATOM 864 C C . GLU A 1 108 ? -17.913 -9.146 18.734 1.00 56.12 108 GLU A C 1
ATOM 866 O O . GLU A 1 108 ? -18.068 -8.696 19.872 1.00 56.12 108 GLU A O 1
ATOM 871 N N . ASP A 1 109 ? -18.466 -8.604 17.654 1.00 47.44 109 ASP A N 1
ATOM 872 C CA . ASP A 1 109 ? -19.557 -7.649 17.713 1.00 47.44 109 ASP A CA 1
ATOM 873 C C . ASP A 1 109 ? -20.712 -8.370 18.412 1.00 47.44 109 ASP A C 1
ATOM 875 O O . ASP A 1 109 ? -21.343 -9.258 17.832 1.00 47.44 109 ASP A O 1
ATOM 879 N N . ARG A 1 110 ? -20.882 -8.095 19.712 1.00 43.31 110 ARG A N 1
ATOM 880 C CA . ARG A 1 110 ? -21.996 -8.607 20.508 1.00 43.31 110 ARG A CA 1
ATOM 881 C C . ARG A 1 110 ? -23.263 -7.964 19.954 1.00 43.31 110 ARG A C 1
ATOM 883 O O . ARG A 1 110 ? -23.599 -6.845 20.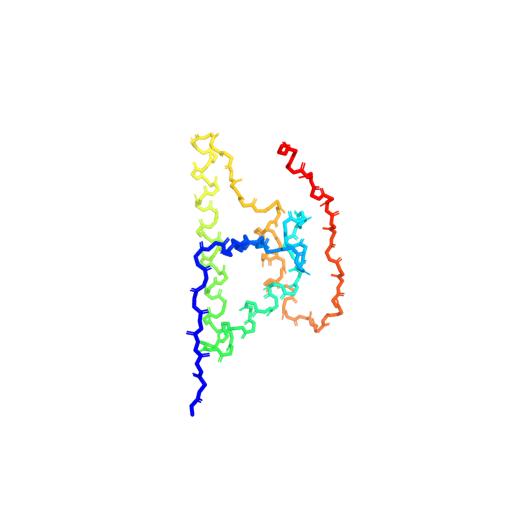332 1.00 43.31 110 ARG A O 1
ATOM 890 N N . SER A 1 111 ? -23.889 -8.684 19.027 1.00 42.25 111 SER A N 1
ATOM 891 C CA . SER A 1 111 ? -25.257 -8.458 18.556 1.00 42.25 111 SER A CA 1
ATOM 892 C C . SER A 1 111 ? -26.263 -8.853 19.630 1.00 42.25 111 SER A C 1
ATOM 894 O O . SER A 1 111 ? -25.984 -9.845 20.344 1.00 42.25 111 SER A O 1
#

Foldseek 3Di:
DDDDDDDPVDDDDPPPPPVVLPVFFLADFPVVLVVLLCVCCVPPNDVRSLVVLVVVLVVVVVVVVVCVVVVHDDPDRPCHSVSSVVCVVCVVDDDDDGDDGDGDPPPPPPD

pLDDT: mean 80.83, std 13.32, range [42.25, 95.31]